Protein AF-A0A3M2JRU0-F1 (afdb_monomer_lite)

pLDDT: mean 87.54, std 11.54, range [44.66, 98.44]

Sequence (156 aa):
MLIFGAVVVMIARVKAPDAAPPTESAHQLIELLSIVHVALALILYPTAITLYNRAYDPRQLQQQLNEAGSVPEARAQTCLQIMRTAHILRLAPVEGVAMFGLVVCLLGVQSDVLAAFPRYWLNLFSSVILLAMVAANLPGKESLLSEFRRKILTVF

Secondary structure (DSSP, 8-state):
-HHHHHHHHHHHHHS-TTPPPPPHHHHHHHHHHHHHHHHHHHHHHHHHHHHHHHHT-HHHHHHHHHHT-S-HHHHHHHHHHHHHHHHHHHHHHHHHHHHHHHHHHHHHHHTTHHHH-GGGGGGGHHHHHHHHHHHHH---HHHHHHHHHHHHTTT-

Structure (mmCIF, N/CA/C/O backbone):
data_AF-A0A3M2JRU0-F1
#
_entry.id   AF-A0A3M2JRU0-F1
#
loop_
_atom_site.group_PDB
_atom_site.id
_atom_site.type_symbol
_atom_site.label_atom_id
_atom_site.label_alt_id
_atom_site.label_comp_id
_atom_site.label_asym_id
_atom_site.label_entity_id
_atom_site.label_seq_id
_atom_site.pdbx_PDB_ins_code
_atom_site.Cartn_x
_atom_site.Cartn_y
_atom_site.Cartn_z
_atom_site.occupancy
_atom_site.B_iso_or_equiv
_atom_site.auth_seq_id
_atom_site.auth_comp_id
_atom_site.auth_asym_id
_atom_site.auth_atom_id
_atom_site.pdbx_PDB_model_num
ATOM 1 N N . MET A 1 1 ? -5.128 -4.654 -5.684 1.00 82.62 1 MET A N 1
ATOM 2 C CA . MET A 1 1 ? -3.672 -4.830 -5.465 1.00 82.62 1 MET A CA 1
ATOM 3 C C . MET A 1 1 ? -3.130 -6.136 -6.021 1.00 82.62 1 MET A C 1
ATOM 5 O O . MET A 1 1 ? -2.369 -6.058 -6.970 1.00 82.62 1 MET A O 1
ATOM 9 N N . LEU A 1 2 ? -3.548 -7.314 -5.533 1.00 85.62 2 LEU A N 1
ATOM 10 C CA . LEU A 1 2 ? -3.051 -8.607 -6.047 1.00 85.62 2 LEU A CA 1
ATOM 11 C C . LEU A 1 2 ? -3.238 -8.777 -7.559 1.00 85.62 2 LEU A C 1
ATOM 13 O O . LEU A 1 2 ? -2.275 -9.051 -8.264 1.00 85.62 2 LEU A O 1
ATOM 17 N N . ILE A 1 3 ? -4.459 -8.552 -8.057 1.00 88.19 3 ILE A N 1
ATOM 18 C CA . ILE A 1 3 ? -4.771 -8.672 -9.489 1.00 88.19 3 ILE A CA 1
ATOM 19 C C . ILE A 1 3 ? -3.929 -7.686 -10.303 1.00 88.19 3 ILE A C 1
ATOM 21 O O . ILE A 1 3 ? -3.313 -8.068 -11.286 1.00 88.19 3 ILE A O 1
ATOM 25 N N . PHE A 1 4 ? -3.850 -6.427 -9.865 1.00 88.81 4 PHE A N 1
ATOM 26 C CA . PHE A 1 4 ? -3.098 -5.404 -10.587 1.00 88.81 4 PHE A CA 1
ATOM 27 C C . PHE A 1 4 ? -1.591 -5.698 -10.607 1.00 88.81 4 PHE A C 1
ATOM 29 O O . PHE A 1 4 ? -0.975 -5.639 -11.665 1.00 88.81 4 PHE A O 1
ATOM 36 N N . GLY A 1 5 ? -1.014 -6.125 -9.480 1.00 84.00 5 GLY A N 1
ATOM 37 C CA . GLY A 1 5 ? 0.374 -6.583 -9.422 1.00 84.00 5 GLY A CA 1
ATOM 38 C C . GLY A 1 5 ? 0.631 -7.802 -10.312 1.00 84.00 5 GLY A C 1
ATOM 39 O O . GLY A 1 5 ? 1.623 -7.827 -11.036 1.00 84.00 5 GLY A O 1
ATOM 40 N N . ALA A 1 6 ? -0.284 -8.776 -10.329 1.00 87.88 6 ALA A N 1
ATOM 41 C CA . ALA A 1 6 ? -0.189 -9.940 -11.209 1.00 87.88 6 ALA A CA 1
ATOM 42 C C . ALA A 1 6 ? -0.227 -9.540 -12.692 1.00 87.88 6 ALA A C 1
ATOM 44 O O . ALA A 1 6 ? 0.570 -10.048 -13.475 1.00 87.88 6 ALA A O 1
ATOM 45 N N . VAL A 1 7 ? -1.087 -8.586 -13.064 1.00 89.56 7 VAL A N 1
ATOM 46 C CA . VAL A 1 7 ? -1.146 -8.030 -14.424 1.00 89.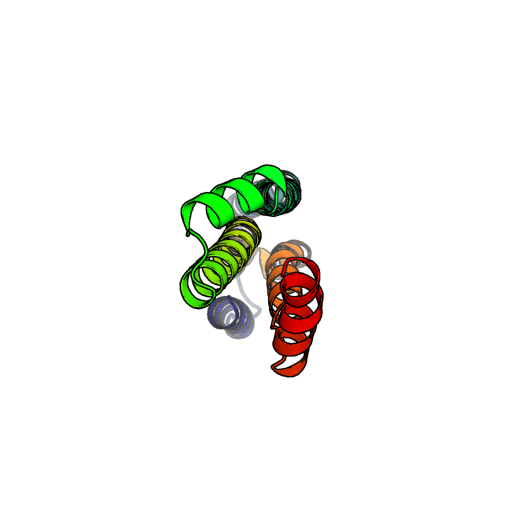56 7 VAL A CA 1
ATOM 47 C C . VAL A 1 7 ? 0.169 -7.341 -14.794 1.00 89.56 7 VAL A C 1
ATOM 49 O O . VAL A 1 7 ? 0.704 -7.613 -15.864 1.00 89.56 7 VAL A O 1
ATOM 52 N N . VAL A 1 8 ? 0.739 -6.513 -13.912 1.00 88.44 8 VAL A N 1
ATOM 53 C CA . VAL A 1 8 ? 2.036 -5.850 -14.160 1.00 88.44 8 VAL A CA 1
ATOM 54 C C . VAL A 1 8 ? 3.146 -6.877 -14.397 1.00 88.44 8 VAL A C 1
ATOM 56 O O . VAL A 1 8 ? 3.895 -6.764 -15.367 1.00 88.44 8 VAL A O 1
ATOM 59 N N . VAL A 1 9 ? 3.225 -7.910 -13.553 1.00 87.88 9 VAL A N 1
ATOM 60 C CA . VAL A 1 9 ? 4.213 -8.989 -13.704 1.00 87.88 9 VAL A CA 1
ATOM 61 C C . VAL A 1 9 ? 3.968 -9.788 -14.984 1.00 87.88 9 VAL A C 1
ATOM 63 O O . VAL A 1 9 ? 4.921 -10.104 -15.690 1.00 87.88 9 VAL A O 1
ATOM 66 N N . MET A 1 10 ? 2.714 -10.092 -15.319 1.00 91.06 10 MET A N 1
ATOM 67 C CA . MET A 1 10 ? 2.364 -10.814 -16.542 1.00 91.06 10 MET A CA 1
ATOM 68 C C . MET A 1 10 ? 2.783 -10.030 -17.791 1.00 91.06 10 MET A C 1
ATOM 70 O O . MET A 1 10 ? 3.447 -10.593 -18.657 1.00 91.06 10 MET A O 1
ATOM 74 N N . ILE A 1 11 ? 2.469 -8.732 -17.869 1.00 87.38 11 ILE A N 1
ATOM 75 C CA . ILE A 1 11 ? 2.870 -7.876 -18.999 1.00 87.38 11 ILE A CA 1
ATOM 76 C C . ILE A 1 11 ? 4.398 -7.842 -19.120 1.00 87.38 11 ILE A C 1
ATOM 78 O O . ILE A 1 11 ? 4.926 -7.997 -20.220 1.00 87.38 11 ILE A O 1
ATOM 82 N N . ALA A 1 12 ? 5.111 -7.720 -17.996 1.00 86.00 12 ALA A N 1
ATOM 83 C CA . ALA A 1 12 ? 6.574 -7.728 -17.979 1.00 86.00 12 ALA A CA 1
ATOM 84 C C . ALA A 1 12 ? 7.183 -9.044 -18.491 1.00 86.00 12 ALA A C 1
ATOM 86 O O . ALA A 1 12 ? 8.305 -9.043 -18.984 1.00 86.00 12 ALA A O 1
ATOM 87 N N . ARG A 1 13 ? 6.465 -10.168 -18.370 1.00 87.31 13 ARG A N 1
ATOM 88 C CA . ARG A 1 13 ? 6.906 -11.484 -18.861 1.00 87.31 13 ARG A CA 1
ATOM 89 C C . ARG A 1 13 ? 6.548 -11.741 -20.323 1.00 87.31 13 ARG A C 1
ATOM 91 O O . ARG A 1 13 ? 7.236 -12.524 -20.965 1.00 87.31 13 ARG A O 1
ATOM 98 N N . VAL A 1 14 ? 5.472 -11.132 -20.825 1.00 86.62 14 VAL A N 1
ATOM 99 C CA . VAL A 1 14 ? 5.008 -11.301 -22.214 1.00 86.62 14 VAL A CA 1
ATOM 100 C C . VAL A 1 14 ? 5.790 -10.411 -23.184 1.00 86.62 14 VAL A C 1
ATOM 102 O O . VAL A 1 14 ? 5.957 -10.781 -24.344 1.00 86.62 14 VAL A O 1
ATOM 105 N N . LYS A 1 15 ? 6.291 -9.254 -22.732 1.00 79.44 15 LYS A N 1
ATOM 106 C CA . LYS A 1 15 ? 7.153 -8.398 -23.556 1.00 79.44 15 LYS A CA 1
ATOM 107 C C . LYS A 1 15 ? 8.471 -9.118 -23.883 1.00 79.44 15 LYS A C 1
ATOM 109 O O . LYS A 1 15 ? 9.184 -9.562 -22.987 1.00 79.44 15 LYS A O 1
ATOM 114 N N . ALA A 1 16 ? 8.766 -9.248 -25.177 1.00 61.66 16 ALA A N 1
ATOM 115 C CA . ALA A 1 16 ? 9.968 -9.904 -25.683 1.00 61.66 16 ALA A CA 1
ATOM 116 C C . ALA A 1 16 ? 11.246 -9.110 -25.321 1.00 61.66 16 ALA A C 1
ATOM 118 O O . ALA A 1 16 ? 11.192 -7.881 -25.265 1.00 61.66 16 ALA A O 1
ATOM 119 N N . PRO A 1 17 ? 12.394 -9.784 -25.107 1.00 63.09 17 PRO A N 1
ATOM 120 C CA . PRO A 1 17 ? 13.646 -9.154 -24.672 1.00 63.09 17 PRO A CA 1
ATOM 121 C C . PRO A 1 17 ? 14.306 -8.229 -25.711 1.00 63.09 17 PRO A C 1
ATOM 123 O O . PRO A 1 17 ? 15.204 -7.478 -25.346 1.00 63.09 17 PRO A O 1
ATOM 126 N N . ASP A 1 18 ? 13.844 -8.227 -26.965 1.00 64.12 18 ASP A N 1
ATOM 127 C CA . ASP A 1 18 ? 14.418 -7.429 -28.062 1.00 64.12 18 ASP A CA 1
ATOM 128 C C . ASP A 1 18 ? 13.801 -6.021 -28.184 1.00 64.12 18 ASP A C 1
ATOM 130 O O . ASP A 1 18 ? 13.765 -5.425 -29.264 1.00 64.12 18 ASP A O 1
ATOM 134 N N . ALA A 1 19 ? 13.269 -5.478 -27.087 1.00 69.12 19 ALA A N 1
ATOM 135 C CA . ALA A 1 19 ? 12.743 -4.120 -27.069 1.00 69.12 19 ALA A CA 1
ATOM 136 C C . ALA A 1 19 ? 13.876 -3.097 -27.258 1.00 69.12 19 ALA A C 1
ATOM 138 O O . ALA A 1 19 ? 14.955 -3.217 -26.674 1.00 69.12 19 ALA A O 1
ATOM 139 N N . ALA A 1 20 ? 13.620 -2.074 -28.077 1.00 78.62 20 ALA A N 1
ATOM 140 C CA . ALA A 1 20 ? 14.539 -0.956 -28.252 1.00 78.62 20 ALA A CA 1
ATOM 141 C C . ALA A 1 20 ? 14.891 -0.331 -26.885 1.00 78.62 20 ALA A C 1
ATOM 143 O O . ALA A 1 20 ? 14.040 -0.310 -25.990 1.00 78.62 20 ALA A O 1
ATOM 144 N N . PRO A 1 21 ? 16.121 0.188 -26.705 1.00 84.75 21 PRO A N 1
ATOM 145 C CA . PRO A 1 21 ? 16.505 0.814 -25.449 1.00 84.75 21 PRO A CA 1
ATOM 146 C C . PRO A 1 21 ? 15.525 1.946 -25.098 1.00 84.75 21 PRO A C 1
ATOM 148 O O . PRO A 1 21 ? 15.105 2.690 -25.992 1.00 84.75 21 PRO A O 1
ATOM 151 N N . PRO A 1 22 ? 15.152 2.089 -23.813 1.00 89.69 22 PRO A N 1
ATOM 152 C CA . PRO A 1 22 ? 14.195 3.101 -23.394 1.00 89.69 22 PRO A CA 1
ATOM 153 C C . PRO A 1 22 ? 14.715 4.502 -23.722 1.00 89.69 22 PRO A C 1
ATOM 155 O O . PRO A 1 22 ? 15.910 4.782 -23.607 1.00 89.69 22 PRO A O 1
ATOM 158 N N . THR A 1 23 ? 13.808 5.407 -24.095 1.00 93.31 23 THR A N 1
ATOM 159 C CA . THR A 1 23 ? 14.170 6.810 -24.314 1.00 93.31 23 THR A CA 1
ATOM 160 C C . THR A 1 23 ? 14.635 7.454 -23.007 1.00 93.31 23 THR A C 1
ATOM 162 O O . THR A 1 23 ? 14.145 7.131 -21.922 1.00 93.31 23 THR A O 1
ATOM 165 N N . GLU A 1 24 ? 15.545 8.423 -23.103 1.00 94.62 24 GLU A N 1
ATOM 166 C CA . GLU A 1 24 ? 16.032 9.168 -21.935 1.00 94.62 24 GLU A CA 1
ATOM 167 C C . GLU A 1 24 ? 14.881 9.846 -21.171 1.00 94.62 24 GLU A C 1
ATOM 169 O O . GLU A 1 24 ? 14.817 9.792 -19.944 1.00 94.62 24 GLU A O 1
ATOM 174 N N . SER A 1 25 ? 13.907 10.391 -21.904 1.00 95.69 25 SER A N 1
ATOM 175 C CA . SER A 1 25 ? 12.703 11.001 -21.336 1.00 95.69 25 SER A CA 1
ATOM 176 C C . SER A 1 25 ? 11.852 10.016 -20.527 1.00 95.69 25 SER A C 1
ATOM 178 O O . SER A 1 25 ? 11.335 10.375 -19.469 1.00 95.69 25 SER A O 1
ATOM 180 N N . ALA A 1 26 ? 11.720 8.765 -20.983 1.00 94.94 26 ALA A N 1
ATOM 181 C CA . ALA A 1 26 ? 10.982 7.739 -20.256 1.00 94.94 26 ALA A CA 1
ATOM 182 C C . ALA A 1 26 ? 11.706 7.352 -18.963 1.00 94.94 26 ALA A C 1
ATOM 184 O O . ALA A 1 26 ? 11.065 7.200 -17.923 1.00 94.94 26 ALA A O 1
ATOM 185 N N . HIS A 1 27 ? 13.035 7.237 -19.010 1.00 95.94 27 HIS A N 1
ATOM 186 C CA . HIS A 1 27 ? 13.838 6.964 -17.821 1.00 95.94 27 HIS A CA 1
ATOM 187 C C . HIS A 1 27 ? 13.699 8.084 -16.778 1.00 95.94 27 HIS A C 1
ATOM 189 O O . HIS A 1 27 ? 13.358 7.791 -15.631 1.00 95.94 27 HIS A O 1
ATOM 195 N N . GLN A 1 28 ? 13.864 9.348 -17.180 1.00 97.50 28 GLN A N 1
ATOM 196 C CA . GLN A 1 28 ? 13.726 10.509 -16.290 1.00 97.50 28 GLN A CA 1
ATOM 197 C C . GLN A 1 28 ? 12.326 10.596 -15.660 1.00 97.50 28 GLN A C 1
ATOM 199 O O . GLN A 1 28 ? 12.195 10.883 -14.470 1.00 97.50 28 GLN A O 1
ATOM 204 N N . LEU A 1 29 ? 11.271 10.297 -16.427 1.00 97.62 29 LEU A N 1
ATOM 205 C CA . LEU A 1 29 ? 9.904 10.264 -15.906 1.00 97.62 29 LEU A CA 1
ATOM 206 C C . LEU A 1 29 ? 9.738 9.194 -14.817 1.00 97.62 29 LEU A C 1
ATOM 208 O O . LEU A 1 29 ? 9.213 9.487 -13.743 1.00 97.62 29 LEU A O 1
ATOM 212 N N . ILE A 1 30 ? 10.184 7.960 -15.069 1.00 97.94 30 ILE A N 1
ATOM 213 C CA . ILE A 1 30 ? 10.076 6.865 -14.092 1.00 97.94 30 ILE A CA 1
ATOM 214 C C . ILE A 1 30 ? 10.933 7.139 -12.855 1.00 97.94 30 ILE A C 1
ATOM 216 O O . ILE A 1 30 ? 10.515 6.820 -11.738 1.00 97.94 30 ILE A O 1
ATOM 220 N N . GLU A 1 31 ? 12.096 7.761 -13.026 1.00 98.06 31 GLU A N 1
ATOM 221 C CA . GLU A 1 31 ? 12.938 8.199 -11.918 1.00 98.06 31 GLU A CA 1
ATOM 222 C C . GLU A 1 31 ? 12.220 9.230 -11.041 1.00 98.06 31 GLU A C 1
ATOM 224 O O . GLU A 1 31 ? 12.087 9.012 -9.834 1.00 98.06 31 GLU A O 1
ATOM 229 N N . LEU A 1 32 ? 11.664 10.286 -11.643 1.00 98.25 32 LEU A N 1
ATOM 230 C CA . LEU A 1 32 ? 10.894 11.304 -10.929 1.00 98.25 32 LEU A CA 1
ATOM 231 C C . LEU A 1 32 ? 9.701 10.691 -10.186 1.00 98.25 32 LEU A C 1
ATOM 233 O O . LEU A 1 32 ? 9.504 10.956 -8.999 1.00 98.25 32 LEU A O 1
ATOM 237 N N . LEU A 1 33 ? 8.923 9.837 -10.854 1.00 98.38 33 LEU A N 1
ATOM 238 C CA . LEU A 1 33 ? 7.775 9.173 -10.238 1.00 98.38 33 LEU A CA 1
A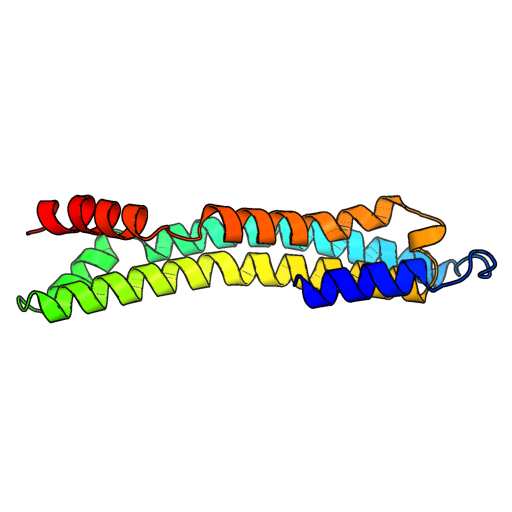TOM 239 C C . LEU A 1 33 ? 8.191 8.247 -9.087 1.00 98.38 33 LEU A C 1
ATOM 241 O O . LEU A 1 33 ? 7.492 8.179 -8.078 1.00 98.38 33 LEU A O 1
ATOM 245 N N . SER A 1 34 ? 9.339 7.577 -9.193 1.00 98.31 34 SER A N 1
ATOM 246 C CA . SER A 1 34 ? 9.877 6.744 -8.110 1.00 98.31 34 SER A CA 1
ATOM 247 C C . SER A 1 34 ? 10.294 7.586 -6.901 1.00 98.31 34 SER A C 1
ATOM 249 O O . SER A 1 34 ? 10.019 7.206 -5.763 1.00 98.31 34 SER A O 1
ATOM 251 N N . ILE A 1 35 ? 10.897 8.759 -7.123 1.00 98.31 35 ILE A N 1
ATOM 252 C CA . ILE A 1 35 ? 11.226 9.711 -6.049 1.00 98.31 35 ILE A CA 1
ATOM 253 C C . ILE A 1 35 ? 9.944 10.198 -5.361 1.00 98.31 35 ILE A C 1
ATOM 255 O O . ILE A 1 35 ? 9.856 10.181 -4.131 1.00 98.31 35 ILE A O 1
ATOM 259 N N . VAL A 1 36 ? 8.924 10.569 -6.143 1.00 98.44 36 VAL A N 1
ATOM 260 C CA . VAL A 1 36 ? 7.611 10.972 -5.616 1.00 98.44 36 VAL A CA 1
ATOM 261 C C . VAL A 1 36 ? 6.968 9.835 -4.820 1.00 98.44 36 VAL A C 1
ATOM 263 O O . VAL A 1 36 ? 6.434 10.083 -3.743 1.00 98.44 36 VAL A O 1
ATOM 266 N N . HIS A 1 37 ? 7.058 8.589 -5.289 1.00 98.31 37 HIS A N 1
ATOM 267 C CA . HIS A 1 37 ? 6.529 7.427 -4.571 1.00 98.31 37 HIS A CA 1
ATOM 268 C C . HIS A 1 37 ? 7.182 7.266 -3.195 1.00 98.31 37 HIS A C 1
ATOM 270 O O . HIS A 1 37 ? 6.476 7.091 -2.200 1.00 98.31 37 HIS A O 1
ATOM 276 N N . VAL A 1 38 ? 8.511 7.379 -3.117 1.00 98.19 38 VAL A N 1
ATOM 277 C CA . VAL A 1 38 ? 9.240 7.316 -1.843 1.00 98.19 38 VAL A CA 1
ATOM 278 C C . VAL A 1 38 ? 8.830 8.468 -0.924 1.00 98.19 38 VAL A C 1
ATOM 280 O O . VAL A 1 38 ? 8.538 8.232 0.247 1.00 98.19 38 VAL A O 1
ATOM 283 N N . ALA A 1 39 ? 8.737 9.695 -1.441 1.00 98.19 39 ALA A N 1
ATOM 284 C CA . ALA A 1 39 ? 8.291 10.847 -0.657 1.00 98.19 39 ALA A CA 1
ATOM 285 C C . ALA A 1 39 ? 6.859 10.660 -0.118 1.00 98.19 39 ALA A C 1
ATOM 287 O O . ALA A 1 39 ? 6.606 10.892 1.065 1.00 98.19 39 ALA A O 1
ATOM 288 N N . LEU A 1 40 ? 5.936 10.169 -0.953 1.00 97.75 40 LEU A N 1
ATOM 289 C CA . LEU A 1 40 ? 4.571 9.836 -0.541 1.00 97.75 40 LEU A CA 1
ATOM 290 C C . LEU A 1 40 ? 4.559 8.750 0.537 1.00 97.75 40 LEU A C 1
ATOM 292 O O . LEU A 1 40 ? 3.844 8.899 1.524 1.00 97.75 40 LEU A O 1
ATOM 296 N N . ALA A 1 41 ? 5.364 7.695 0.396 1.00 97.62 41 ALA A N 1
ATOM 297 C CA . ALA A 1 41 ? 5.470 6.639 1.401 1.00 97.62 41 ALA A CA 1
ATOM 298 C C . ALA A 1 41 ? 5.957 7.187 2.752 1.00 97.62 41 ALA A C 1
ATOM 300 O O . ALA A 1 41 ? 5.361 6.892 3.790 1.00 97.62 41 ALA A O 1
ATOM 301 N N . LEU A 1 42 ? 6.991 8.034 2.738 1.00 97.69 42 LEU A N 1
ATOM 302 C CA . LEU A 1 42 ? 7.558 8.648 3.941 1.00 97.69 42 LEU A CA 1
ATOM 303 C C . LEU A 1 42 ? 6.574 9.570 4.668 1.00 97.69 42 LEU A C 1
ATOM 305 O O . LEU A 1 42 ? 6.641 9.672 5.889 1.00 97.69 42 LEU A O 1
ATOM 309 N N . ILE A 1 43 ? 5.654 10.217 3.952 1.00 97.69 43 ILE A N 1
ATOM 310 C CA . ILE A 1 43 ? 4.645 11.104 4.550 1.00 97.69 43 ILE A CA 1
ATOM 311 C C . ILE A 1 43 ? 3.408 10.311 4.993 1.00 97.69 43 ILE A C 1
ATOM 313 O O . ILE A 1 43 ? 2.913 10.467 6.114 1.00 97.69 43 ILE A O 1
ATOM 317 N N . LEU A 1 44 ? 2.887 9.447 4.121 1.00 97.12 44 LEU A N 1
ATOM 318 C CA . LEU A 1 44 ? 1.596 8.795 4.325 1.00 97.12 44 LEU A CA 1
ATOM 319 C C . LEU A 1 44 ? 1.661 7.622 5.305 1.00 97.12 44 LEU A C 1
ATOM 321 O O . LEU A 1 44 ? 0.674 7.380 5.999 1.00 97.12 44 LEU A O 1
ATOM 325 N N . TYR A 1 45 ? 2.795 6.925 5.435 1.00 95.12 45 TYR A N 1
ATOM 326 C CA . TYR A 1 45 ? 2.920 5.841 6.419 1.00 95.12 45 TYR A CA 1
ATOM 327 C C . TYR A 1 45 ? 2.863 6.343 7.872 1.00 95.12 45 TYR A C 1
ATOM 329 O O . TYR A 1 45 ? 2.054 5.808 8.637 1.00 95.12 45 TYR A O 1
ATOM 337 N N . PRO A 1 46 ? 3.611 7.388 8.283 1.00 96.38 46 PRO A N 1
ATOM 338 C CA . PRO A 1 46 ? 3.425 7.995 9.600 1.00 96.38 46 PRO A CA 1
ATOM 339 C C . PRO A 1 46 ? 2.012 8.550 9.779 1.00 96.38 46 PRO A C 1
ATOM 341 O O . PRO A 1 46 ? 1.390 8.314 10.812 1.00 96.38 46 PRO A O 1
ATOM 344 N N . THR A 1 47 ? 1.469 9.207 8.748 1.00 95.06 47 THR A N 1
ATOM 345 C CA . THR A 1 47 ? 0.101 9.747 8.780 1.00 95.06 47 THR A CA 1
ATOM 346 C C . THR A 1 47 ? -0.932 8.656 9.068 1.00 95.06 47 THR A C 1
ATOM 348 O O . THR A 1 47 ? -1.815 8.861 9.897 1.00 95.06 47 THR A O 1
ATOM 351 N N . ALA A 1 48 ? -0.803 7.470 8.466 1.00 94.00 48 ALA A N 1
ATOM 352 C CA . ALA A 1 48 ? -1.681 6.332 8.737 1.00 94.00 48 ALA A CA 1
ATOM 353 C C . ALA A 1 48 ? -1.631 5.878 10.208 1.00 94.00 48 ALA A C 1
ATOM 355 O O . ALA A 1 48 ? -2.668 5.556 10.790 1.00 94.00 48 ALA A O 1
ATOM 356 N N . ILE A 1 49 ? -0.445 5.883 10.826 1.00 92.62 49 ILE A N 1
ATOM 357 C CA . ILE A 1 49 ? -0.272 5.550 12.249 1.00 92.62 49 ILE A CA 1
ATOM 358 C C . ILE A 1 49 ? -0.916 6.630 13.125 1.00 92.62 49 ILE A C 1
ATOM 360 O O . ILE A 1 49 ? -1.653 6.315 14.060 1.00 92.62 49 ILE A O 1
ATOM 364 N N . THR A 1 50 ? -0.692 7.906 12.808 1.00 94.31 50 THR A N 1
ATOM 365 C CA . THR A 1 50 ? -1.280 9.028 13.547 1.00 94.31 50 THR A CA 1
ATOM 366 C C . THR A 1 50 ? -2.806 9.028 13.459 1.00 94.31 50 THR A C 1
ATOM 368 O O . THR A 1 50 ? -3.469 9.208 14.480 1.00 94.31 50 THR A O 1
ATOM 371 N N . LEU A 1 51 ? -3.374 8.783 12.275 1.00 92.25 51 LEU A N 1
ATOM 372 C CA . LEU A 1 51 ? -4.822 8.682 12.077 1.00 92.25 51 LEU A CA 1
ATOM 373 C C . LEU A 1 51 ? -5.419 7.513 12.861 1.00 92.25 51 LEU A C 1
ATOM 375 O O . LEU A 1 51 ? -6.445 7.686 13.515 1.00 92.25 51 LEU A O 1
ATOM 379 N N . TYR A 1 52 ? -4.758 6.353 12.851 1.00 91.31 52 TYR A N 1
ATOM 380 C CA . TYR A 1 52 ? -5.180 5.194 13.635 1.00 91.31 52 TYR A CA 1
ATOM 381 C C . TYR A 1 52 ? -5.198 5.495 15.138 1.00 91.31 52 TYR A C 1
ATOM 383 O O . TYR A 1 52 ? -6.198 5.246 15.808 1.00 91.31 52 TYR A O 1
ATOM 391 N N . ASN A 1 53 ? -4.117 6.079 1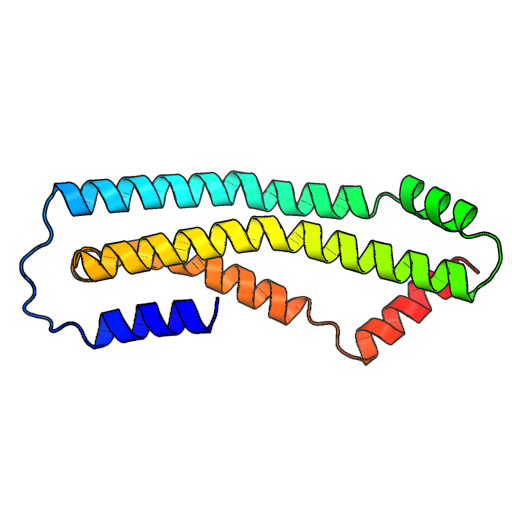5.662 1.00 90.94 53 ASN A N 1
ATOM 392 C CA . ASN A 1 53 ? -4.009 6.423 17.080 1.00 90.94 53 ASN A CA 1
ATOM 393 C C . ASN A 1 53 ? -5.043 7.476 17.490 1.00 90.94 53 ASN A C 1
ATOM 395 O O . ASN A 1 53 ? -5.612 7.384 18.573 1.00 90.94 53 ASN A O 1
ATOM 399 N N . ARG A 1 54 ? -5.322 8.449 16.614 1.00 91.88 54 ARG A N 1
ATOM 400 C CA . ARG A 1 54 ? -6.341 9.474 16.855 1.00 91.88 54 ARG A CA 1
ATOM 401 C C . ARG A 1 54 ? -7.757 8.900 16.823 1.00 91.88 54 ARG A C 1
ATOM 403 O O . ARG A 1 54 ? -8.580 9.308 17.631 1.00 91.88 54 ARG A O 1
ATOM 410 N N . ALA A 1 55 ? -8.035 7.949 15.932 1.00 88.94 55 ALA A N 1
ATOM 411 C CA . ALA A 1 55 ? -9.325 7.260 15.880 1.00 88.94 55 ALA A CA 1
ATOM 412 C C . ALA A 1 55 ? -9.574 6.3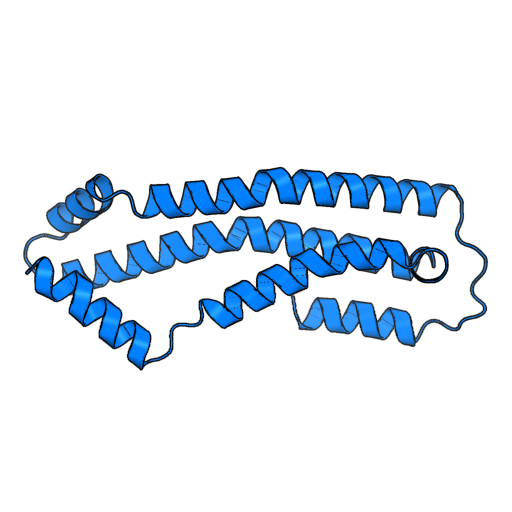74 17.118 1.00 88.94 55 ALA A C 1
ATOM 414 O O . ALA A 1 55 ? -10.722 6.122 17.468 1.00 88.94 55 ALA A O 1
ATOM 415 N N . TYR A 1 56 ? -8.507 5.931 17.791 1.00 86.00 56 TYR A N 1
ATOM 416 C CA . TYR A 1 56 ? -8.551 5.166 19.041 1.00 86.00 56 TYR A CA 1
ATOM 417 C C . TYR A 1 56 ? -8.338 6.012 20.302 1.00 86.00 56 TYR A C 1
ATOM 419 O O . TYR A 1 56 ? -8.059 5.447 21.362 1.00 86.00 56 TYR A O 1
ATOM 427 N N . ASP A 1 57 ? -8.464 7.340 20.224 1.00 89.19 57 ASP A N 1
ATOM 428 C CA . ASP A 1 57 ? -8.330 8.191 21.406 1.00 89.19 57 ASP A CA 1
ATOM 429 C C . ASP A 1 57 ? -9.346 7.750 22.486 1.00 89.19 57 ASP A C 1
ATOM 431 O O . ASP A 1 57 ? -10.560 7.811 22.245 1.00 89.19 57 ASP A O 1
ATOM 435 N N . PRO A 1 58 ? -8.888 7.305 23.678 1.00 84.31 58 PRO A N 1
ATOM 436 C CA . PRO A 1 58 ? -9.765 6.809 24.736 1.00 84.31 58 PRO A CA 1
ATOM 437 C C . PRO A 1 58 ? -10.861 7.802 25.122 1.00 84.31 58 PRO A C 1
ATOM 439 O O . PRO A 1 58 ? -11.960 7.390 25.492 1.00 84.31 58 PRO A O 1
ATOM 442 N N . ARG A 1 59 ? -10.586 9.108 25.002 1.00 89.25 59 ARG A N 1
ATOM 443 C CA . ARG A 1 59 ? -11.556 10.163 25.320 1.00 89.25 59 ARG A CA 1
ATOM 444 C C . ARG A 1 59 ? -12.724 10.174 24.338 1.00 89.25 59 ARG A C 1
ATOM 446 O O . ARG A 1 59 ? -13.873 10.251 24.763 1.00 89.25 59 ARG A O 1
ATOM 453 N N . GLN A 1 60 ? -12.434 10.056 23.042 1.00 87.12 60 GLN A N 1
ATOM 454 C CA . GLN A 1 60 ? -13.466 10.004 22.002 1.00 87.12 60 GLN A CA 1
ATOM 455 C C . GLN A 1 60 ? -14.272 8.711 22.097 1.00 87.12 60 GLN A C 1
ATOM 457 O O . GLN A 1 60 ? -15.497 8.745 22.014 1.00 87.12 60 GLN A O 1
ATOM 462 N N . LEU A 1 61 ? -13.592 7.587 22.348 1.00 85.81 61 LEU A N 1
ATOM 463 C CA . LEU A 1 61 ? -14.241 6.295 22.546 1.00 85.81 61 LEU A CA 1
ATOM 464 C C . LEU A 1 61 ? -15.219 6.340 23.728 1.00 85.81 61 LEU A C 1
ATOM 466 O O . LEU A 1 61 ? -16.366 5.922 23.595 1.00 85.81 61 LEU A O 1
ATOM 470 N N . GLN A 1 62 ? -14.792 6.879 24.873 1.00 87.31 62 GLN A N 1
ATOM 471 C CA . GLN A 1 62 ? -15.643 6.976 26.058 1.00 87.31 62 GLN A CA 1
ATOM 472 C C . GLN A 1 62 ? -16.832 7.915 25.830 1.00 87.31 62 GLN A C 1
ATOM 474 O O . GLN A 1 62 ? -17.945 7.597 26.240 1.00 87.31 62 GLN A O 1
ATOM 479 N N . GLN A 1 63 ? -16.624 9.036 25.136 1.00 89.50 63 GLN A N 1
ATOM 480 C CA . GLN A 1 63 ? -17.707 9.949 24.784 1.00 89.50 63 GLN A CA 1
ATOM 481 C C . GLN A 1 63 ? -18.754 9.266 23.889 1.00 89.50 63 GLN A C 1
ATOM 483 O O . GLN A 1 63 ? -19.936 9.285 24.221 1.00 89.50 63 GLN A O 1
ATOM 488 N N . GLN A 1 64 ? -18.331 8.589 22.818 1.00 87.50 64 GLN A N 1
ATOM 489 C CA . GLN A 1 64 ? -19.245 7.891 21.905 1.00 87.50 64 GLN A CA 1
ATOM 490 C C . GLN A 1 64 ? -19.972 6.715 22.580 1.00 87.50 64 GLN A C 1
ATOM 492 O O . GLN A 1 64 ? -21.136 6.448 22.286 1.00 87.50 64 GLN A O 1
ATOM 497 N N . LEU A 1 65 ? -19.321 6.025 23.523 1.00 86.81 65 LEU A N 1
ATOM 498 C CA . LEU A 1 65 ? -19.958 4.973 24.323 1.00 86.81 65 LEU A CA 1
ATOM 499 C C . LEU A 1 65 ? -20.974 5.522 25.333 1.00 86.81 65 LEU A C 1
ATOM 501 O O . LEU A 1 65 ? -21.977 4.860 25.601 1.00 86.81 65 LEU A O 1
ATOM 505 N N . ASN A 1 66 ? -20.734 6.714 25.884 1.00 87.94 66 ASN A N 1
ATOM 506 C CA . ASN A 1 66 ? -21.696 7.394 26.750 1.00 87.94 66 ASN A CA 1
ATOM 507 C C . ASN A 1 66 ? -22.926 7.853 25.950 1.00 87.94 66 ASN A C 1
ATOM 509 O O . ASN A 1 66 ? -24.051 7.699 26.424 1.00 87.94 66 ASN A O 1
ATOM 513 N N . GLU A 1 67 ? -22.721 8.355 24.728 1.00 88.94 67 GLU A N 1
ATOM 514 C CA . GLU A 1 67 ? -23.791 8.755 23.800 1.00 88.94 67 GLU A CA 1
ATOM 515 C C . GLU A 1 67 ? -24.648 7.564 23.341 1.00 88.94 67 GLU A C 1
ATOM 517 O O . GLU A 1 67 ? -25.860 7.700 23.191 1.00 88.94 67 GLU A O 1
ATOM 522 N N . ALA A 1 68 ? -24.056 6.372 23.204 1.00 85.19 68 ALA A N 1
ATOM 523 C CA . ALA A 1 68 ? -24.779 5.132 22.900 1.00 85.19 68 ALA A CA 1
ATOM 524 C C . ALA A 1 68 ? -25.714 4.653 24.038 1.00 85.19 68 ALA A C 1
ATOM 526 O O . ALA A 1 68 ? -26.447 3.674 23.875 1.00 85.19 68 ALA A O 1
ATOM 527 N N . GLY A 1 69 ? -25.709 5.327 25.193 1.00 85.81 69 GLY A N 1
ATOM 528 C CA . GLY A 1 69 ? -26.547 4.998 26.344 1.00 85.81 69 GLY A CA 1
ATOM 529 C C . GLY A 1 69 ? -26.036 3.786 27.124 1.00 85.81 69 GLY A C 1
ATOM 530 O O . GLY A 1 69 ? -24.863 3.429 27.052 1.00 85.81 69 GLY A O 1
ATOM 531 N N . SER A 1 70 ? -26.899 3.161 27.929 1.00 82.88 70 SER A N 1
ATOM 532 C CA . SER A 1 70 ? -26.560 1.989 28.758 1.00 82.88 70 SER A CA 1
ATOM 533 C C . SER A 1 70 ? -26.886 0.646 28.099 1.00 82.88 70 SER A C 1
ATOM 535 O O . SER A 1 70 ? -26.525 -0.395 28.646 1.00 82.88 70 SER A O 1
ATOM 537 N N . VAL A 1 71 ? -27.545 0.651 26.935 1.00 86.56 71 VAL A N 1
ATOM 538 C CA . VAL A 1 71 ? -27.957 -0.575 26.240 1.00 86.56 71 VAL A CA 1
ATOM 539 C C . VAL A 1 71 ? -26.708 -1.325 25.750 1.00 86.56 71 VAL A C 1
ATOM 541 O O . VAL A 1 71 ? -25.961 -0.783 24.929 1.00 86.56 71 VAL A O 1
ATOM 544 N N . PRO A 1 72 ? -26.461 -2.569 26.211 1.00 82.56 72 PRO A N 1
ATOM 545 C CA . PRO A 1 72 ? -25.236 -3.298 25.881 1.00 82.56 72 PRO A CA 1
ATOM 546 C C . PRO A 1 72 ? -25.036 -3.519 24.378 1.00 82.56 72 PRO A C 1
ATOM 548 O O . PRO A 1 72 ? -23.922 -3.392 23.873 1.00 82.56 72 PRO A O 1
ATOM 551 N N . GLU A 1 73 ? -26.120 -3.797 23.653 1.00 85.38 73 GLU A N 1
ATOM 552 C CA . GLU A 1 73 ? -26.088 -4.016 22.203 1.00 85.38 73 GLU A CA 1
ATOM 553 C C . GLU A 1 73 ? -25.684 -2.752 21.436 1.00 85.38 73 GLU A C 1
ATOM 555 O O . GLU A 1 73 ? -24.837 -2.823 20.544 1.00 85.38 73 GLU A O 1
ATOM 560 N N . ALA A 1 74 ? -26.219 -1.588 21.820 1.00 83.44 74 ALA A N 1
ATOM 561 C CA . ALA A 1 74 ? -25.874 -0.309 21.202 1.00 83.44 74 ALA A CA 1
ATOM 562 C C . ALA A 1 74 ? -24.386 0.019 21.406 1.00 83.44 74 ALA A C 1
ATOM 564 O O . ALA A 1 74 ? -23.680 0.334 20.448 1.00 83.44 74 ALA A O 1
ATOM 565 N N . ARG A 1 75 ? -23.868 -0.168 22.629 1.00 82.88 75 ARG A N 1
ATOM 566 C CA . ARG A 1 75 ? -22.437 0.014 22.937 1.00 82.88 75 ARG A CA 1
ATOM 567 C C . ARG A 1 75 ? -21.535 -0.915 22.127 1.00 82.88 75 ARG A C 1
ATOM 569 O O . ARG A 1 75 ? -20.495 -0.480 21.630 1.00 82.88 75 ARG A O 1
ATOM 576 N N . ALA A 1 76 ? -21.923 -2.182 21.979 1.00 83.69 76 ALA A N 1
ATOM 577 C CA . ALA A 1 76 ? -21.166 -3.150 21.190 1.00 83.69 76 ALA A CA 1
ATOM 578 C C . ALA A 1 76 ? -21.108 -2.748 19.706 1.00 83.69 76 ALA A C 1
ATOM 580 O O . ALA A 1 76 ? -20.036 -2.800 19.098 1.00 83.69 76 ALA A O 1
ATOM 581 N N . GLN A 1 77 ? -22.227 -2.295 19.133 1.00 86.69 77 GLN A N 1
ATOM 582 C CA . GLN A 1 77 ? -22.274 -1.811 17.750 1.00 86.69 77 GLN A CA 1
ATOM 583 C C . GLN A 1 77 ? -21.389 -0.578 17.543 1.00 86.69 77 GLN A C 1
ATOM 585 O O . GLN A 1 77 ? -20.600 -0.554 16.595 1.00 86.69 77 GLN A O 1
ATOM 590 N N . THR A 1 78 ? -21.450 0.403 18.447 1.00 86.75 78 THR A N 1
ATOM 591 C CA . THR A 1 78 ? -20.587 1.592 18.404 1.00 86.75 78 THR A CA 1
ATOM 592 C C . THR A 1 78 ? -19.109 1.210 18.472 1.00 86.75 78 THR A C 1
ATOM 594 O O . THR A 1 78 ? -18.314 1.670 17.654 1.00 86.75 78 THR A O 1
ATOM 597 N N . CYS A 1 79 ? -18.734 0.300 19.376 1.00 83.62 79 CYS A N 1
ATOM 598 C CA . CYS A 1 79 ? -17.360 -0.192 19.483 1.00 83.62 79 CYS A CA 1
ATOM 599 C C . CYS A 1 79 ? -16.876 -0.815 18.160 1.00 83.62 79 CYS A C 1
ATOM 601 O O . CYS A 1 79 ? -15.818 -0.445 17.646 1.00 83.62 79 CYS A O 1
ATOM 603 N N . LEU A 1 80 ? -17.684 -1.690 17.550 1.00 86.44 80 LEU A N 1
ATOM 604 C CA . LEU A 1 80 ? -17.364 -2.311 16.260 1.00 86.44 80 LEU A CA 1
ATOM 605 C C . LEU A 1 80 ? -17.222 -1.281 15.131 1.00 86.44 80 LEU A C 1
ATOM 607 O O . LEU A 1 80 ? -16.319 -1.403 14.299 1.00 86.44 80 LEU A O 1
ATOM 611 N N . GLN A 1 81 ? -18.083 -0.261 15.095 1.00 88.81 81 GLN A N 1
AT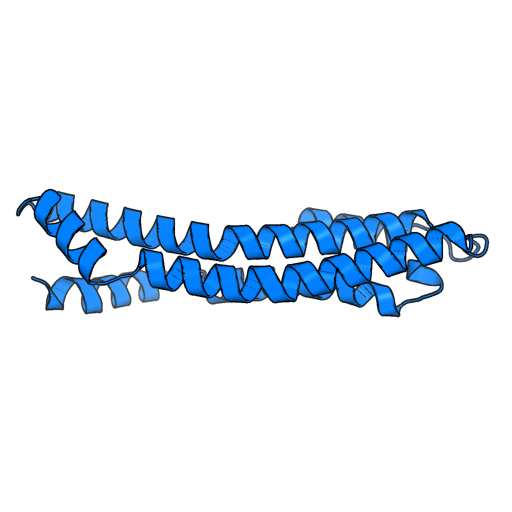OM 612 C CA . GLN A 1 81 ? -18.006 0.814 14.103 1.00 88.81 81 GLN A CA 1
ATOM 613 C C . GLN A 1 81 ? -16.716 1.627 14.240 1.00 88.81 81 GLN A C 1
ATOM 615 O O . GLN A 1 81 ? -16.065 1.909 13.230 1.00 88.81 81 GLN A O 1
ATOM 620 N N . ILE A 1 82 ? -16.308 1.955 15.467 1.00 88.06 82 ILE A N 1
ATOM 621 C CA . ILE A 1 82 ? -15.065 2.691 15.737 1.00 88.06 82 ILE A CA 1
ATOM 622 C C . ILE A 1 82 ? -13.856 1.857 15.329 1.00 88.06 82 ILE A C 1
ATOM 624 O O . ILE A 1 82 ? -13.008 2.341 14.576 1.00 88.06 82 ILE A O 1
ATOM 628 N N . MET A 1 83 ? -13.808 0.587 15.747 1.00 85.94 83 MET A N 1
ATOM 629 C CA . MET A 1 83 ? -12.726 -0.326 15.373 1.00 85.94 83 MET A CA 1
ATOM 630 C C . MET A 1 83 ? -12.601 -0.422 13.850 1.00 85.94 83 MET A C 1
ATOM 632 O O . MET A 1 83 ? -11.519 -0.215 13.294 1.00 85.94 83 MET A O 1
ATOM 636 N N . ARG A 1 84 ? -13.720 -0.663 13.153 1.00 89.12 84 ARG A N 1
ATOM 637 C CA . ARG A 1 84 ? -13.754 -0.728 11.687 1.00 89.12 84 ARG A CA 1
ATOM 638 C C . ARG A 1 84 ? -13.255 0.571 11.055 1.00 89.12 84 ARG A C 1
ATOM 640 O O . ARG A 1 84 ? -12.433 0.519 10.143 1.00 89.12 84 ARG A O 1
ATOM 647 N N . THR A 1 85 ? -13.727 1.717 11.534 1.00 91.00 85 THR A N 1
ATOM 648 C CA . THR A 1 85 ? -13.352 3.033 10.997 1.00 91.00 85 THR A CA 1
ATOM 649 C C . THR A 1 85 ? -11.862 3.299 11.174 1.00 91.00 85 THR A C 1
ATOM 651 O O . THR A 1 85 ? -11.195 3.693 10.220 1.00 91.00 85 THR A O 1
ATOM 654 N N . ALA A 1 86 ? -11.305 3.006 12.349 1.00 89.69 86 ALA A N 1
ATOM 655 C CA . ALA A 1 86 ? -9.879 3.160 12.613 1.00 89.69 86 ALA A CA 1
ATOM 656 C C . ALA A 1 86 ? -9.022 2.281 11.685 1.00 89.69 86 ALA A C 1
ATOM 658 O O . ALA A 1 86 ? -8.022 2.748 11.136 1.00 89.69 86 ALA A O 1
ATOM 659 N N . HIS A 1 87 ? -9.427 1.027 11.452 1.00 89.44 87 HIS A N 1
ATOM 660 C CA . HIS A 1 87 ? -8.735 0.146 10.508 1.00 89.44 87 HIS A CA 1
ATOM 661 C C . HIS A 1 87 ? -8.800 0.660 9.064 1.00 89.44 87 HIS A C 1
ATOM 663 O O . HIS A 1 87 ? -7.777 0.646 8.378 1.00 89.44 87 HIS A O 1
ATOM 669 N N . ILE A 1 88 ? -9.957 1.161 8.615 1.00 92.06 88 ILE A N 1
ATOM 670 C CA . ILE A 1 88 ? -10.105 1.765 7.280 1.00 92.06 88 ILE A CA 1
ATOM 671 C C . ILE A 1 88 ? -9.194 2.992 7.144 1.00 92.06 88 ILE A C 1
ATOM 673 O O . ILE A 1 88 ? -8.438 3.086 6.178 1.00 92.06 88 ILE A O 1
ATOM 677 N N . LEU A 1 89 ? -9.202 3.893 8.132 1.00 92.69 89 LEU A N 1
ATOM 678 C CA . LEU A 1 89 ? -8.369 5.102 8.134 1.00 92.69 89 LEU A CA 1
ATOM 679 C C . LEU A 1 89 ? -6.868 4.792 8.126 1.00 92.69 89 LEU A C 1
ATOM 681 O O . LEU A 1 89 ? -6.094 5.535 7.526 1.00 92.69 89 LEU A O 1
ATOM 685 N N . ARG A 1 90 ? -6.448 3.692 8.758 1.00 92.44 90 ARG A N 1
ATOM 686 C CA . ARG A 1 90 ? -5.056 3.227 8.716 1.00 92.44 90 ARG A CA 1
ATOM 687 C C . ARG A 1 90 ? -4.674 2.662 7.351 1.00 92.44 90 ARG A C 1
ATOM 689 O O . ARG A 1 90 ? -3.557 2.884 6.894 1.00 92.44 90 ARG A O 1
ATOM 696 N N . LEU A 1 91 ? -5.557 1.886 6.725 1.00 93.69 91 LEU A N 1
ATOM 697 C CA . LEU A 1 91 ? -5.244 1.195 5.473 1.00 93.69 91 LEU A CA 1
ATOM 698 C C . LEU A 1 91 ? -5.321 2.116 4.253 1.00 93.69 91 LEU A C 1
ATOM 700 O O . LEU A 1 91 ? -4.504 1.960 3.351 1.00 93.69 91 LEU A O 1
ATOM 704 N N . ALA A 1 92 ? -6.226 3.096 4.236 1.00 95.50 92 ALA A N 1
ATOM 705 C CA . ALA A 1 92 ? -6.458 3.934 3.058 1.00 95.50 92 ALA A CA 1
ATOM 706 C C . ALA A 1 92 ? -5.204 4.691 2.551 1.00 95.50 92 ALA A C 1
ATOM 708 O O . ALA A 1 92 ? -4.920 4.619 1.353 1.00 95.50 92 ALA A O 1
ATOM 709 N N . PRO A 1 93 ? -4.388 5.359 3.397 1.00 96.44 93 PRO A N 1
ATOM 710 C CA . PRO A 1 93 ? -3.171 6.023 2.922 1.00 96.44 93 PRO A CA 1
ATOM 711 C C . PRO A 1 93 ? -2.121 5.032 2.404 1.00 96.44 93 PRO A C 1
ATOM 713 O O . PRO A 1 93 ? -1.466 5.291 1.397 1.00 96.44 93 PRO A O 1
ATOM 716 N N . VAL A 1 94 ? -1.978 3.880 3.070 1.00 95.81 94 VAL A N 1
ATOM 717 C CA . VAL A 1 94 ? -1.033 2.821 2.675 1.00 95.81 94 VAL A CA 1
ATOM 718 C C . VAL A 1 94 ? -1.443 2.209 1.335 1.00 95.81 94 VAL A C 1
ATOM 720 O O . VAL A 1 94 ? -0.593 1.965 0.480 1.00 95.81 94 VAL A O 1
ATOM 723 N N . GLU A 1 95 ? -2.745 2.011 1.120 1.00 96.50 95 GLU A N 1
ATOM 724 C CA . GLU A 1 95 ? -3.294 1.552 -0.154 1.00 96.50 95 GLU A CA 1
ATOM 725 C C . GLU A 1 95 ? -3.014 2.540 -1.288 1.00 96.50 95 GLU A C 1
ATOM 727 O O . GLU A 1 95 ? -2.618 2.116 -2.374 1.00 96.50 95 GLU A O 1
ATOM 732 N N . GLY A 1 96 ? -3.134 3.846 -1.031 1.00 96.69 96 GLY A N 1
ATOM 733 C CA . GLY A 1 96 ? -2.778 4.885 -2.000 1.00 96.69 96 GLY A CA 1
ATOM 734 C C . GLY A 1 96 ? -1.314 4.807 -2.447 1.00 96.69 96 GLY A C 1
ATOM 735 O O . GLY A 1 96 ? -1.035 4.812 -3.647 1.00 96.69 96 GLY A O 1
ATOM 736 N N . VAL A 1 97 ? -0.380 4.656 -1.501 1.00 97.94 97 VAL A N 1
ATOM 737 C CA . VAL A 1 97 ? 1.059 4.490 -1.794 1.00 97.94 97 VAL A CA 1
ATOM 738 C C . VAL A 1 97 ? 1.312 3.214 -2.604 1.00 97.94 97 VAL A C 1
ATOM 740 O O . VAL A 1 97 ? 2.020 3.249 -3.609 1.00 97.94 97 VAL A O 1
ATOM 743 N N . ALA A 1 98 ? 0.695 2.096 -2.211 1.00 97.38 98 ALA A N 1
ATOM 744 C CA . ALA A 1 98 ? 0.805 0.824 -2.922 1.00 97.38 98 ALA A CA 1
ATOM 745 C C . ALA A 1 98 ? 0.271 0.901 -4.363 1.00 97.38 98 ALA A C 1
ATOM 747 O O . ALA A 1 98 ? 0.935 0.424 -5.288 1.00 97.38 98 ALA A O 1
ATOM 748 N N . MET A 1 99 ? -0.895 1.530 -4.562 1.00 97.31 99 MET A N 1
ATOM 749 C CA . MET A 1 99 ? -1.481 1.759 -5.887 1.00 97.31 99 MET A CA 1
ATOM 750 C C . MET A 1 99 ? -0.531 2.576 -6.756 1.00 97.31 99 MET A C 1
ATOM 752 O O . MET A 1 99 ? -0.266 2.204 -7.899 1.00 97.31 99 MET A O 1
ATOM 756 N N . PHE A 1 100 ? 0.000 3.668 -6.205 1.00 98.19 100 PHE A N 1
ATOM 757 C CA . PHE A 1 100 ? 0.913 4.544 -6.922 1.00 98.19 100 PHE A CA 1
ATOM 758 C C . PHE A 1 100 ? 2.179 3.795 -7.351 1.00 98.19 100 PHE A C 1
ATOM 760 O O . PHE A 1 100 ? 2.531 3.829 -8.527 1.00 98.19 100 PHE A O 1
ATOM 767 N N . GLY A 1 101 ? 2.798 3.027 -6.448 1.00 97.81 101 GLY A N 1
ATOM 768 C CA . GLY A 1 101 ? 3.957 2.189 -6.770 1.00 97.81 101 GLY A CA 1
ATOM 769 C C . GLY A 1 101 ? 3.695 1.198 -7.912 1.00 97.81 101 GLY A C 1
ATOM 770 O O . GLY A 1 101 ? 4.514 1.078 -8.825 1.00 97.81 101 GLY A O 1
ATOM 771 N N . LEU A 1 102 ? 2.522 0.550 -7.935 1.00 96.94 102 LEU A N 1
ATOM 772 C CA . LEU A 1 102 ? 2.134 -0.336 -9.041 1.00 96.94 102 LEU A CA 1
ATOM 773 C C . LEU A 1 102 ? 1.932 0.405 -10.361 1.00 96.94 102 LEU A C 1
ATOM 775 O O . LEU A 1 102 ? 2.299 -0.131 -11.405 1.00 96.94 102 LEU A O 1
ATOM 779 N N . VAL A 1 103 ? 1.376 1.619 -10.334 1.00 97.81 103 VAL A N 1
ATOM 780 C CA . VAL A 1 103 ? 1.250 2.460 -11.534 1.00 97.81 103 VAL A CA 1
ATOM 781 C C . VAL A 1 103 ? 2.634 2.823 -12.075 1.00 97.81 103 VAL A C 1
ATOM 783 O O . VAL A 1 103 ? 2.854 2.703 -13.278 1.00 97.81 103 VAL A O 1
ATOM 786 N N . VAL A 1 104 ? 3.591 3.178 -11.210 1.00 97.94 104 VAL A N 1
ATOM 787 C CA . VAL A 1 104 ? 4.982 3.435 -11.628 1.00 97.94 104 VAL A CA 1
ATOM 788 C C . VAL A 1 104 ? 5.602 2.192 -12.271 1.00 97.94 104 VAL A C 1
ATOM 790 O O . VAL A 1 104 ? 6.189 2.292 -13.350 1.00 97.94 104 VAL A O 1
ATOM 793 N N . CYS A 1 105 ? 5.425 1.009 -11.670 1.00 97.06 105 CYS A N 1
ATOM 794 C CA . CYS A 1 105 ? 5.887 -0.244 -12.273 1.00 97.06 105 CYS A CA 1
ATOM 795 C C . CYS A 1 105 ? 5.214 -0.513 -13.626 1.00 97.06 105 CYS A C 1
ATOM 797 O O . CYS A 1 105 ? 5.902 -0.861 -14.580 1.00 97.06 105 CYS A O 1
ATOM 799 N N . LEU A 1 106 ? 3.896 -0.324 -13.740 1.00 96.00 106 LEU A N 1
ATOM 800 C CA . LEU A 1 106 ? 3.173 -0.515 -14.999 1.00 96.00 106 LEU A CA 1
ATOM 801 C C . LEU A 1 106 ? 3.727 0.392 -16.102 1.00 96.00 106 LEU A C 1
ATOM 803 O O . LEU A 1 106 ? 4.007 -0.086 -17.200 1.00 96.00 106 LEU A O 1
ATOM 807 N N . LEU A 1 107 ? 3.900 1.683 -15.810 1.00 96.06 107 LEU A N 1
ATOM 808 C CA . LEU A 1 107 ? 4.430 2.647 -16.772 1.00 96.06 107 LEU A CA 1
ATOM 809 C C . LEU A 1 107 ? 5.853 2.282 -17.199 1.00 96.06 107 LEU A C 1
ATOM 811 O O . LEU A 1 107 ? 6.149 2.302 -18.390 1.00 96.06 107 LEU A O 1
ATOM 815 N N . GLY A 1 108 ? 6.715 1.888 -16.260 1.00 95.00 108 GLY A N 1
ATOM 816 C CA . GLY A 1 108 ? 8.086 1.515 -16.601 1.00 95.00 108 GLY A CA 1
ATOM 817 C C . GLY A 1 108 ? 8.207 0.155 -17.304 1.00 95.00 108 GLY A C 1
ATOM 818 O O . GLY A 1 108 ? 9.174 -0.060 -18.029 1.00 95.00 108 GLY A O 1
ATOM 819 N N . VAL A 1 109 ? 7.229 -0.749 -17.164 1.00 94.00 109 VAL A N 1
ATOM 820 C CA . VAL A 1 109 ? 7.108 -1.934 -18.038 1.00 94.00 109 VAL A CA 1
ATOM 821 C C . VAL A 1 109 ? 6.677 -1.516 -19.447 1.00 94.00 109 VAL A C 1
ATOM 823 O O . VAL A 1 109 ? 7.227 -2.005 -20.435 1.00 94.00 109 VAL A O 1
ATOM 826 N N . GLN A 1 110 ? 5.715 -0.598 -19.575 1.00 93.06 110 GLN A N 1
ATOM 827 C CA . GLN A 1 110 ? 5.251 -0.127 -20.886 1.00 93.06 110 GLN A CA 1
ATOM 828 C C . GLN A 1 110 ? 6.346 0.596 -21.676 1.00 93.06 110 GLN A C 1
ATOM 830 O O . GLN A 1 110 ? 6.402 0.429 -22.892 1.00 93.06 110 GLN A O 1
ATOM 835 N N . SER A 1 111 ? 7.241 1.316 -21.001 1.00 93.31 111 SER A N 1
ATOM 836 C CA . SER A 1 111 ? 8.362 2.031 -21.620 1.00 93.31 111 SER A CA 1
ATOM 837 C C . SER A 1 111 ? 9.688 1.261 -21.652 1.00 93.31 111 SER A C 1
ATOM 839 O O . SER A 1 111 ? 10.709 1.857 -21.974 1.00 93.31 111 SER A O 1
ATOM 841 N N . ASP A 1 112 ? 9.701 -0.026 -21.281 1.00 92.25 112 ASP A N 1
ATOM 842 C CA . ASP A 1 112 ? 10.898 -0.895 -21.224 1.00 92.25 112 ASP A CA 1
ATOM 843 C C . ASP A 1 112 ? 11.993 -0.446 -20.232 1.00 92.25 112 ASP A C 1
ATOM 845 O O . ASP A 1 112 ? 13.035 -1.091 -20.083 1.00 92.25 112 ASP A O 1
ATOM 849 N N . VAL A 1 113 ? 11.727 0.600 -19.445 1.00 94.56 113 VAL A N 1
ATOM 850 C CA . VAL A 1 113 ? 12.620 1.110 -18.395 1.00 94.56 113 VAL A CA 1
ATOM 851 C C . VAL A 1 113 ? 12.854 0.068 -17.300 1.00 94.56 113 VAL A C 1
ATOM 853 O O . VAL A 1 113 ? 13.967 -0.035 -16.795 1.00 94.56 113 VAL A O 1
ATOM 856 N N . LEU A 1 114 ? 11.846 -0.732 -16.933 1.00 92.88 114 LEU A N 1
ATOM 857 C CA . LEU A 1 114 ? 11.995 -1.755 -15.885 1.00 92.88 114 LEU A CA 1
ATOM 858 C C . LEU A 1 114 ? 12.885 -2.935 -16.309 1.00 92.88 114 LEU A C 1
ATOM 860 O O . LEU A 1 114 ? 13.472 -3.583 -15.440 1.00 92.88 114 LEU A O 1
ATOM 864 N N . ALA A 1 115 ? 12.985 -3.213 -17.613 1.00 91.69 115 ALA A N 1
ATOM 865 C CA . ALA A 1 115 ? 13.881 -4.237 -18.146 1.00 91.69 115 ALA A CA 1
ATOM 866 C C . ALA A 1 115 ? 15.336 -3.745 -18.139 1.00 91.69 115 ALA A C 1
ATOM 868 O O . ALA A 1 115 ? 16.225 -4.461 -17.683 1.00 91.69 115 ALA A O 1
ATOM 869 N N . ALA A 1 116 ? 15.561 -2.499 -18.568 1.00 92.69 116 ALA A N 1
ATOM 870 C CA . ALA A 1 116 ? 16.885 -1.877 -18.573 1.00 92.69 116 ALA A CA 1
ATOM 871 C C . ALA A 1 116 ? 17.397 -1.529 -17.161 1.00 92.69 116 ALA A C 1
ATOM 873 O O . ALA A 1 116 ? 18.585 -1.665 -16.875 1.00 92.69 116 ALA A O 1
ATOM 874 N N . PHE A 1 117 ? 16.505 -1.106 -16.260 1.00 94.44 117 PHE A N 1
ATOM 875 C CA . PHE A 1 117 ? 16.834 -0.652 -14.907 1.00 94.44 117 PHE A CA 1
ATOM 876 C C . PHE A 1 117 ? 16.002 -1.397 -13.846 1.00 94.44 117 PHE A C 1
ATOM 878 O O . PHE A 1 117 ? 15.026 -0.853 -13.312 1.00 94.44 117 PHE A O 1
ATOM 885 N N . PRO A 1 118 ? 16.417 -2.616 -13.443 1.00 94.00 118 PRO A N 1
ATOM 886 C CA . PRO A 1 118 ? 15.660 -3.450 -12.506 1.00 94.00 118 PRO A CA 1
ATOM 887 C C . PRO A 1 118 ? 15.417 -2.820 -11.127 1.00 94.00 118 PRO A C 1
ATOM 889 O O . PRO A 1 118 ? 14.497 -3.217 -10.417 1.00 94.00 118 PRO A O 1
ATOM 892 N N . ARG A 1 119 ? 16.197 -1.804 -10.735 1.00 96.38 119 ARG A N 1
ATOM 893 C CA . ARG A 1 119 ? 16.021 -1.073 -9.467 1.00 96.38 119 ARG A CA 1
ATOM 894 C C . ARG A 1 119 ? 14.616 -0.486 -9.289 1.00 96.38 119 ARG A C 1
ATOM 896 O O . ARG A 1 119 ? 14.148 -0.370 -8.161 1.00 96.38 119 ARG A O 1
ATOM 903 N N . TYR A 1 120 ? 13.911 -0.158 -10.374 1.00 96.12 120 TYR A N 1
ATOM 904 C CA . TYR A 1 120 ? 12.561 0.406 -10.288 1.00 96.12 120 TYR A CA 1
ATOM 905 C C . TYR A 1 120 ? 11.486 -0.614 -9.888 1.00 96.12 120 TYR A C 1
ATOM 907 O O . TYR A 1 120 ? 10.378 -0.210 -9.528 1.00 96.12 120 TYR A O 1
ATOM 915 N N . TRP A 1 121 ? 11.813 -1.912 -9.838 1.00 95.56 121 TRP A N 1
ATOM 916 C CA . TRP A 1 121 ? 10.964 -2.917 -9.191 1.00 95.56 121 TRP A CA 1
ATOM 917 C C . TRP A 1 121 ? 10.789 -2.672 -7.691 1.00 95.56 121 TRP A C 1
ATOM 919 O O . TRP A 1 121 ? 9.816 -3.154 -7.117 1.00 95.56 121 TRP A O 1
ATOM 929 N N . LEU A 1 122 ? 11.652 -1.872 -7.054 1.00 96.44 122 LEU A N 1
ATOM 930 C CA . LEU A 1 122 ? 11.463 -1.461 -5.660 1.00 96.44 122 LEU A CA 1
ATOM 931 C C . LEU A 1 122 ? 10.140 -0.711 -5.438 1.00 96.44 122 LEU A C 1
ATOM 933 O O . LEU A 1 122 ? 9.605 -0.749 -4.334 1.00 96.44 122 LEU A O 1
ATOM 937 N N . ASN A 1 123 ? 9.543 -0.109 -6.474 1.00 96.38 123 ASN A N 1
ATOM 938 C CA . ASN A 1 123 ? 8.209 0.487 -6.369 1.00 96.38 123 ASN A CA 1
ATOM 939 C C . ASN A 1 123 ? 7.104 -0.552 -6.073 1.00 96.38 123 ASN A C 1
ATOM 941 O O . ASN A 1 123 ? 6.076 -0.196 -5.504 1.00 96.38 123 ASN A O 1
ATOM 945 N N . LEU A 1 124 ? 7.332 -1.840 -6.360 1.00 95.62 124 LEU A N 1
ATOM 946 C CA . LEU A 1 124 ? 6.432 -2.941 -5.995 1.00 95.62 124 LEU A CA 1
ATOM 947 C C . LEU A 1 124 ? 6.423 -3.213 -4.480 1.00 95.62 124 LEU A C 1
ATOM 949 O O . LEU A 1 124 ? 5.470 -3.791 -3.952 1.00 95.62 124 LEU A O 1
ATOM 953 N N . PHE A 1 125 ? 7.469 -2.795 -3.763 1.00 95.88 125 PHE A N 1
ATOM 954 C CA . PHE A 1 125 ? 7.647 -3.096 -2.344 1.00 95.88 125 PHE A CA 1
ATOM 955 C C . PHE A 1 125 ? 6.523 -2.527 -1.466 1.00 95.88 125 PHE A C 1
ATOM 957 O O . PHE A 1 125 ? 6.091 -3.190 -0.525 1.00 95.88 125 PHE A O 1
ATOM 964 N N . SER A 1 126 ? 5.974 -1.353 -1.797 1.00 95.50 126 SER A N 1
ATOM 965 C CA . SER A 1 126 ? 4.838 -0.770 -1.065 1.00 95.50 126 SER A CA 1
ATOM 966 C C . SER A 1 126 ? 3.581 -1.641 -1.139 1.00 95.50 126 SER A C 1
ATOM 968 O O . SER A 1 126 ? 2.871 -1.795 -0.145 1.00 95.50 126 SER A O 1
ATOM 970 N N . SER A 1 127 ? 3.345 -2.302 -2.274 1.00 95.25 127 SER A N 1
ATOM 971 C CA . SER A 1 127 ? 2.266 -3.286 -2.405 1.00 95.25 127 SER A CA 1
ATOM 972 C C . SER A 1 127 ? 2.508 -4.539 -1.574 1.00 95.25 127 SER A C 1
ATOM 974 O O . SER A 1 127 ? 1.570 -5.052 -0.965 1.00 95.25 127 SER A O 1
ATOM 976 N N . VAL A 1 128 ? 3.752 -5.016 -1.493 1.00 94.75 128 VAL A N 1
ATOM 977 C CA . VAL A 1 128 ? 4.108 -6.146 -0.619 1.00 94.75 128 VAL A CA 1
ATOM 978 C C . VAL A 1 128 ? 3.878 -5.784 0.849 1.00 94.75 128 VAL A C 1
ATOM 980 O O . VAL A 1 128 ? 3.283 -6.576 1.578 1.00 94.75 128 VAL A O 1
ATOM 983 N N . ILE A 1 129 ? 4.266 -4.575 1.272 1.00 93.75 129 ILE A N 1
ATOM 984 C CA . ILE A 1 129 ? 4.002 -4.070 2.628 1.00 93.75 129 ILE A CA 1
ATOM 985 C C . ILE A 1 129 ? 2.501 -4.050 2.915 1.00 93.75 129 ILE A C 1
ATOM 987 O O . ILE A 1 129 ? 2.076 -4.572 3.945 1.00 93.75 129 ILE A O 1
ATOM 991 N N . LEU A 1 130 ? 1.689 -3.488 2.016 1.00 94.75 130 LEU A N 1
ATOM 992 C CA . LEU A 1 130 ? 0.238 -3.458 2.195 1.00 94.75 130 LEU A CA 1
ATOM 993 C C . LEU A 1 130 ? -0.337 -4.873 2.343 1.00 94.75 130 LEU A C 1
ATOM 995 O O . LEU A 1 130 ? -1.149 -5.112 3.233 1.00 94.75 130 LEU A O 1
ATOM 999 N N . LEU A 1 131 ? 0.090 -5.818 1.503 1.00 93.88 131 LEU A N 1
ATOM 1000 C CA . LEU A 1 131 ? -0.362 -7.208 1.584 1.00 93.88 131 LEU A CA 1
ATOM 1001 C C . LEU A 1 131 ? 0.047 -7.872 2.897 1.00 93.88 131 LEU A C 1
ATOM 1003 O O . LEU A 1 131 ? -0.781 -8.536 3.516 1.00 93.88 131 LEU A O 1
ATOM 1007 N N . ALA A 1 132 ? 1.280 -7.650 3.354 1.00 92.44 132 ALA A N 1
ATOM 1008 C CA . ALA A 1 132 ? 1.740 -8.130 4.651 1.00 92.44 132 ALA A CA 1
ATOM 1009 C C . ALA A 1 132 ? 0.919 -7.519 5.797 1.00 92.44 132 ALA A C 1
ATOM 1011 O O . ALA A 1 132 ? 0.522 -8.232 6.716 1.00 92.44 132 ALA A O 1
ATOM 1012 N N . MET A 1 133 ? 0.591 -6.224 5.722 1.00 89.94 133 MET A N 1
ATOM 1013 C CA . MET A 1 133 ? -0.279 -5.566 6.695 1.00 89.94 133 MET A CA 1
ATOM 1014 C C . MET A 1 133 ? -1.690 -6.156 6.685 1.00 89.94 133 MET A C 1
ATOM 1016 O O . MET A 1 133 ? -2.227 -6.430 7.753 1.00 89.94 133 MET A O 1
ATOM 1020 N N . VAL A 1 134 ? -2.296 -6.379 5.520 1.00 90.19 134 VAL A N 1
ATOM 1021 C CA . VAL A 1 134 ? -3.630 -6.993 5.429 1.00 90.19 134 VAL A CA 1
ATOM 1022 C C . VAL A 1 134 ? -3.605 -8.426 5.966 1.00 90.19 134 VAL A C 1
ATOM 1024 O O . VAL A 1 134 ? -4.467 -8.781 6.763 1.00 90.19 134 VAL A O 1
ATOM 1027 N N . ALA A 1 135 ? -2.596 -9.222 5.605 1.00 88.81 135 ALA A N 1
ATOM 1028 C CA . ALA A 1 135 ? -2.423 -10.586 6.101 1.00 88.81 135 ALA A CA 1
ATOM 1029 C C . ALA A 1 135 ? -2.240 -10.636 7.626 1.00 88.81 135 ALA A C 1
ATOM 1031 O O . ALA A 1 135 ? -2.858 -11.463 8.289 1.00 88.81 135 ALA A O 1
ATOM 1032 N N . ALA A 1 136 ? -1.442 -9.725 8.190 1.00 86.44 136 ALA A N 1
ATOM 1033 C CA . ALA A 1 136 ? -1.194 -9.654 9.629 1.00 86.44 136 ALA A CA 1
ATOM 1034 C C . ALA A 1 136 ? -2.385 -9.102 10.431 1.00 86.44 136 ALA A C 1
ATOM 1036 O O . ALA A 1 136 ? -2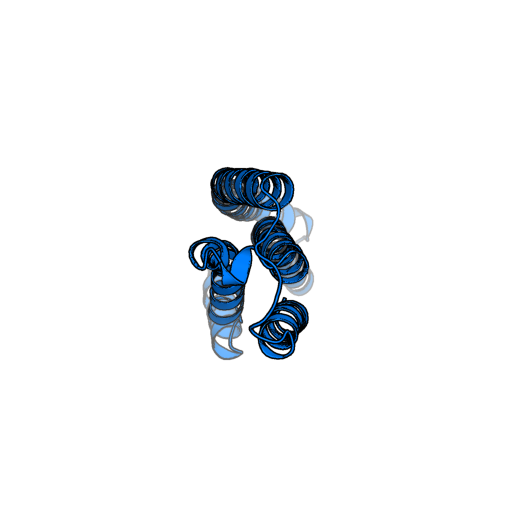.536 -9.435 11.603 1.00 86.44 136 ALA A O 1
ATOM 1037 N N . ASN A 1 137 ? -3.217 -8.247 9.825 1.00 81.00 137 ASN A N 1
ATOM 1038 C CA . ASN A 1 137 ? -4.380 -7.644 10.484 1.00 81.00 137 ASN A CA 1
ATOM 1039 C C . ASN A 1 137 ? -5.700 -8.355 10.158 1.00 81.00 137 ASN A C 1
ATOM 1041 O O . ASN A 1 137 ? -6.735 -7.895 10.628 1.00 81.00 137 ASN A O 1
ATOM 1045 N N . LEU A 1 138 ? -5.694 -9.441 9.375 1.00 75.88 138 LEU A N 1
ATOM 1046 C CA . LEU A 1 138 ? -6.863 -10.298 9.180 1.00 75.88 138 LEU A CA 1
ATOM 1047 C C . LEU A 1 138 ? -7.178 -10.963 10.521 1.00 75.88 138 LEU A C 1
ATOM 1049 O O . LEU A 1 138 ? -6.444 -11.856 10.957 1.00 75.88 138 LEU A O 1
ATOM 1053 N N . PRO A 1 139 ? -8.230 -10.519 11.225 1.00 63.28 139 PRO A N 1
ATOM 1054 C CA . PRO A 1 139 ? -8.442 -10.989 12.568 1.00 63.28 139 PRO A CA 1
ATOM 1055 C C . PRO A 1 139 ? -9.052 -12.388 12.456 1.00 63.28 139 PRO A C 1
ATOM 1057 O O . PRO A 1 139 ? -10.168 -12.574 11.968 1.00 63.28 139 PRO A O 1
ATOM 1060 N N . GLY A 1 140 ? -8.288 -13.402 12.867 1.00 68.25 140 GLY A N 1
ATOM 1061 C CA . GLY A 1 140 ? -8.820 -14.752 13.012 1.00 68.25 140 GLY A CA 1
ATOM 1062 C C . GLY A 1 140 ? -10.032 -14.736 13.947 1.00 68.25 140 GLY A C 1
ATOM 1063 O O . GLY A 1 140 ? -10.114 -13.903 14.855 1.00 68.25 140 GLY A O 1
ATOM 1064 N N . LYS A 1 141 ? -10.971 -15.670 13.750 1.00 60.88 141 LYS A N 1
ATOM 1065 C CA . LYS A 1 141 ? -12.200 -15.775 14.560 1.00 60.88 141 LYS A CA 1
ATOM 1066 C C . LYS A 1 141 ? -11.901 -15.764 16.068 1.00 60.88 141 LYS A C 1
ATOM 1068 O O . LYS A 1 141 ? -12.616 -15.134 16.841 1.00 60.88 141 LYS A O 1
ATOM 1073 N N . GLU A 1 142 ? -10.804 -16.402 16.469 1.00 64.00 142 GLU A N 1
ATOM 1074 C CA . GLU A 1 142 ? -10.332 -16.449 17.856 1.00 64.00 142 GLU A CA 1
ATOM 1075 C C . GLU A 1 142 ? -9.742 -15.121 18.350 1.00 64.00 142 GLU A C 1
ATOM 1077 O O . GLU A 1 142 ? -9.960 -14.745 19.500 1.00 64.00 142 GLU A O 1
ATOM 1082 N N . SER A 1 143 ? -9.060 -14.368 17.481 1.00 63.84 143 SER A N 1
ATOM 1083 C CA . SER A 1 143 ? -8.479 -13.067 17.832 1.00 63.84 143 SER A CA 1
ATOM 1084 C C . SER A 1 143 ? -9.576 -12.040 18.121 1.00 63.84 143 SER A C 1
ATOM 1086 O O . SER A 1 143 ? -9.533 -11.390 19.166 1.00 63.84 143 SER A O 1
ATOM 1088 N N . LEU A 1 144 ? -10.627 -12.004 17.286 1.00 64.81 144 LEU A N 1
ATOM 1089 C CA . LEU A 1 144 ? -11.821 -11.177 17.516 1.00 64.81 144 LEU A CA 1
ATOM 1090 C C . LEU A 1 144 ? -12.500 -11.518 18.843 1.00 64.81 144 LEU A C 1
ATOM 1092 O O . LEU A 1 144 ? -12.812 -10.624 19.625 1.00 64.81 144 LEU A O 1
ATOM 1096 N N . LEU A 1 145 ? -12.695 -12.810 19.125 1.00 69.31 145 LEU A N 1
ATOM 1097 C CA . LEU A 1 145 ? -13.293 -13.262 20.384 1.00 69.31 145 LEU A CA 1
ATOM 1098 C C . LEU A 1 145 ? -12.428 -12.888 21.597 1.00 69.31 145 LEU A C 1
ATOM 1100 O O . LEU A 1 145 ? -12.964 -12.511 22.642 1.00 69.31 145 LEU A O 1
ATOM 1104 N N . SER A 1 146 ? -11.100 -12.951 21.462 1.00 70.69 146 SER A N 1
ATOM 1105 C CA . SER A 1 146 ? -10.161 -12.589 22.527 1.00 70.69 146 SER A CA 1
ATOM 1106 C C . SER A 1 146 ? -10.097 -11.078 22.782 1.00 70.69 146 SER A C 1
ATOM 1108 O O . SER A 1 146 ? -9.993 -10.661 23.935 1.00 70.69 146 SER A O 1
ATOM 1110 N N . GLU A 1 147 ? -10.175 -10.240 21.743 1.00 65.88 147 GLU A N 1
ATOM 1111 C CA . GLU A 1 147 ? -10.220 -8.781 21.892 1.00 65.88 147 GLU A CA 1
ATOM 1112 C C . GLU A 1 147 ? -11.553 -8.326 22.473 1.00 65.88 147 GLU A C 1
ATOM 1114 O O . GLU A 1 147 ? -11.560 -7.498 23.387 1.00 65.88 147 GLU A O 1
ATOM 1119 N N . PHE A 1 148 ? -12.658 -8.931 22.029 1.00 65.88 148 PHE A N 1
ATOM 1120 C CA . PHE A 1 148 ? -13.985 -8.676 22.579 1.00 65.88 148 PHE A CA 1
ATOM 1121 C C . PHE A 1 148 ? -14.022 -9.023 24.073 1.00 65.88 148 PHE A C 1
ATOM 1123 O O . PHE A 1 148 ? -14.383 -8.182 24.893 1.00 65.88 148 PHE A O 1
ATOM 1130 N N . ARG A 1 149 ? -13.538 -10.213 24.468 1.00 67.75 149 ARG A N 1
ATOM 1131 C CA . ARG A 1 149 ? -13.444 -10.580 25.893 1.00 67.75 149 ARG A CA 1
ATOM 1132 C C . ARG A 1 149 ? -12.536 -9.650 26.688 1.00 67.75 149 ARG A C 1
ATOM 1134 O O . ARG A 1 149 ? -12.862 -9.330 27.818 1.00 67.75 149 ARG A O 1
ATOM 1141 N N . ARG A 1 150 ? -11.399 -9.225 26.141 1.00 65.94 150 ARG A N 1
ATOM 1142 C CA . ARG A 1 150 ? -10.399 -8.469 26.909 1.00 65.94 150 ARG A CA 1
ATOM 1143 C C . ARG A 1 150 ? -10.770 -7.003 27.103 1.00 65.94 150 ARG A C 1
ATOM 1145 O O . ARG A 1 150 ? -10.516 -6.471 28.179 1.00 65.94 150 ARG A O 1
ATOM 1152 N N . LYS A 1 151 ? -11.334 -6.355 26.078 1.00 61.34 151 LYS A N 1
ATOM 1153 C CA . LYS A 1 151 ? -11.639 -4.914 26.100 1.00 61.34 151 LYS A CA 1
ATOM 1154 C C . LYS A 1 151 ? -13.059 -4.587 26.551 1.00 61.34 151 LYS A C 1
ATOM 1156 O O . LYS A 1 151 ? -13.269 -3.496 27.059 1.00 61.34 151 LYS A O 1
ATOM 1161 N N . ILE A 1 152 ? -14.025 -5.488 26.363 1.00 58.53 152 ILE A N 1
ATOM 1162 C CA . ILE A 1 152 ? -15.428 -5.198 26.698 1.00 58.53 152 ILE A CA 1
ATOM 1163 C C . ILE A 1 152 ? -15.766 -5.656 28.121 1.00 58.53 152 ILE A C 1
ATOM 1165 O O . ILE A 1 152 ? -16.409 -4.902 28.838 1.00 58.53 152 ILE A O 1
ATOM 1169 N N . LEU A 1 153 ? -15.262 -6.803 28.598 1.00 54.16 153 LEU A N 1
ATOM 1170 C CA . LEU A 1 153 ? -15.507 -7.254 29.986 1.00 54.16 153 LEU A CA 1
ATOM 1171 C C . LEU A 1 153 ? -14.740 -6.468 31.059 1.00 54.16 153 LEU A C 1
ATOM 1173 O O . LEU A 1 153 ? -14.965 -6.693 32.236 1.00 54.16 153 LEU A O 1
ATOM 1177 N N . THR A 1 154 ? -13.800 -5.601 30.685 1.00 52.38 154 THR A N 1
ATOM 1178 C CA . THR A 1 154 ? -13.124 -4.698 31.635 1.00 52.38 154 THR A CA 1
ATOM 1179 C C . THR A 1 154 ? -13.792 -3.328 31.729 1.00 52.38 154 THR A C 1
ATOM 1181 O O . THR A 1 154 ? -13.461 -2.556 32.624 1.00 52.38 154 THR A O 1
ATOM 1184 N N . VAL A 1 155 ? -14.705 -3.014 30.804 1.00 51.28 155 VAL A N 1
ATOM 1185 C CA . VAL A 1 155 ? -15.440 -1.738 30.747 1.00 51.28 155 VAL A CA 1
ATOM 1186 C C . VAL A 1 155 ? -16.897 -1.897 31.216 1.00 51.28 155 VAL A C 1
ATOM 1188 O O . VAL A 1 155 ? -17.527 -0.903 31.576 1.00 51.28 155 VAL A O 1
ATOM 1191 N N . PHE A 1 156 ? -17.420 -3.126 31.236 1.00 44.66 156 PHE A N 1
ATOM 1192 C CA . PHE A 1 156 ? -18.647 -3.516 31.943 1.00 44.66 156 PHE A CA 1
ATOM 1193 C C . PHE A 1 156 ? -18.312 -4.080 33.322 1.00 44.66 156 PHE A C 1
ATOM 1195 O O . PHE A 1 156 ? -19.125 -3.847 34.243 1.00 44.66 156 PHE A O 1
#

Foldseek 3Di:
DVVLLVVLVVLLVPDDPPDDPFDPVLLVVLVVLLVVLVVLCVPLLVVLVVLLVVLVDVVVLVVQLVVLPPPLVSSVVSVVVSNVVSVCSNLVSLVVSQVSLSVSSSSCSVRVVCVVPVVSCVSNVSVVVSVVVCVVPVQDPVNVVVCCCPPVVVVD

Radius of gyration: 21.44 Å; chains: 1; bounding box: 45×28×60 Å